Protein AF-A0A841EPD3-F1 (afdb_monomer)

Structure (mmCIF, N/CA/C/O backbone):
data_AF-A0A841EPD3-F1
#
_entry.id   AF-A0A841EPD3-F1
#
loop_
_atom_site.group_PDB
_atom_site.id
_atom_site.type_symbol
_atom_site.label_atom_id
_atom_site.label_alt_id
_atom_site.label_comp_id
_atom_site.label_asym_id
_atom_site.label_entity_id
_atom_site.label_seq_id
_atom_site.pdbx_PDB_ins_code
_atom_site.Cartn_x
_atom_site.Cartn_y
_atom_site.Cartn_z
_atom_site.occupancy
_atom_site.B_iso_or_equiv
_atom_site.auth_seq_id
_atom_site.auth_comp_id
_atom_site.auth_asym_id
_atom_site.auth_atom_id
_atom_site.pdbx_PDB_model_num
ATOM 1 N N . MET A 1 1 ? -20.535 48.834 -23.341 1.00 35.19 1 MET A N 1
ATOM 2 C CA . MET A 1 1 ? -20.808 48.218 -22.023 1.00 35.19 1 MET A CA 1
ATOM 3 C C . MET A 1 1 ? -22.035 47.313 -22.155 1.00 35.19 1 MET A C 1
ATOM 5 O O . MET A 1 1 ? -23.128 47.827 -22.332 1.00 35.19 1 MET A O 1
ATOM 9 N N . LYS A 1 2 ? -21.874 45.982 -22.177 1.00 27.55 2 LYS A N 1
ATOM 10 C CA . LYS A 1 2 ? -22.985 45.007 -22.136 1.00 27.55 2 LYS A CA 1
ATOM 11 C C . LYS A 1 2 ? -22.524 43.786 -21.336 1.00 27.55 2 LYS A C 1
ATOM 13 O O . LYS A 1 2 ? -21.442 43.261 -21.583 1.00 27.55 2 LYS A O 1
ATOM 18 N N . GLN A 1 3 ? -23.295 43.444 -20.307 1.00 26.00 3 GLN A N 1
ATOM 19 C CA . GLN A 1 3 ? -22.949 42.472 -19.273 1.00 26.00 3 GLN A CA 1
ATOM 20 C C . GLN A 1 3 ? -23.133 41.013 -19.721 1.00 26.00 3 GLN A C 1
ATOM 22 O O . GLN A 1 3 ? -23.896 40.697 -20.629 1.00 26.00 3 GLN A O 1
ATOM 27 N N . ARG A 1 4 ? -22.380 40.156 -19.024 1.00 27.53 4 ARG A N 1
ATOM 28 C CA . ARG A 1 4 ? -22.146 38.715 -19.181 1.00 27.53 4 ARG A CA 1
ATOM 29 C C . ARG A 1 4 ? -23.423 37.860 -19.199 1.00 27.53 4 ARG A C 1
ATOM 31 O O . ARG A 1 4 ? -24.206 37.901 -18.254 1.00 27.53 4 ARG A O 1
ATOM 38 N N . GLY A 1 5 ? -23.536 36.980 -20.196 1.00 27.44 5 GLY A N 1
ATOM 39 C CA . GLY A 1 5 ? -24.451 35.835 -20.185 1.00 27.44 5 GLY A CA 1
ATOM 40 C C . GLY A 1 5 ? -23.918 34.711 -19.290 1.00 27.44 5 GLY A C 1
ATOM 41 O O . GLY A 1 5 ? -22.802 34.225 -19.480 1.00 27.44 5 GLY A O 1
ATOM 42 N N . LYS A 1 6 ? -24.709 34.321 -18.287 1.00 32.22 6 LYS A N 1
ATOM 43 C CA . LYS A 1 6 ? -24.444 33.197 -17.384 1.00 32.22 6 LYS A CA 1
ATOM 44 C C . LYS A 1 6 ? -24.845 31.871 -18.044 1.00 32.22 6 LYS A C 1
ATOM 46 O O . LYS A 1 6 ? -26.006 31.662 -18.359 1.00 32.22 6 LYS A O 1
ATOM 51 N N . THR A 1 7 ? -23.840 31.009 -18.195 1.00 29.66 7 THR A N 1
ATOM 52 C CA . THR A 1 7 ? -23.829 29.552 -17.953 1.00 29.66 7 THR A CA 1
ATOM 53 C C . THR A 1 7 ? -25.040 28.724 -18.393 1.00 29.66 7 THR A C 1
ATOM 55 O O . THR A 1 7 ? -26.060 28.672 -17.708 1.00 29.66 7 THR A O 1
ATOM 58 N N . GLY A 1 8 ? -24.827 27.960 -19.467 1.00 28.16 8 GLY A N 1
ATOM 59 C CA . GLY A 1 8 ? -25.655 26.826 -19.856 1.00 28.16 8 GLY A CA 1
ATOM 60 C C . GLY A 1 8 ? -25.670 25.708 -18.809 1.00 28.16 8 GLY A C 1
ATOM 61 O O . GLY A 1 8 ? -24.674 25.383 -18.161 1.00 28.16 8 GLY A O 1
ATOM 62 N N . THR A 1 9 ? -26.855 25.138 -18.670 1.00 31.91 9 THR A N 1
ATOM 63 C CA . THR A 1 9 ? -27.274 24.023 -17.829 1.00 31.91 9 THR A CA 1
ATOM 64 C C . THR A 1 9 ? -26.569 22.715 -18.215 1.00 31.91 9 THR A C 1
ATOM 66 O O . THR A 1 9 ? -26.617 22.294 -19.369 1.00 31.91 9 THR A O 1
ATOM 69 N N . ARG A 1 10 ? -25.976 22.012 -17.236 1.00 31.06 10 ARG A N 1
ATOM 70 C CA . ARG A 1 10 ? -25.605 20.589 -17.353 1.00 31.06 10 ARG A CA 1
ATOM 71 C C . ARG A 1 10 ? -25.923 19.811 -16.067 1.00 31.06 10 ARG A C 1
ATOM 73 O O . ARG A 1 10 ? -25.325 20.059 -15.028 1.00 31.06 10 ARG A O 1
ATOM 80 N N . ILE A 1 11 ? -26.826 18.843 -16.250 1.00 38.50 11 ILE A N 1
ATOM 81 C CA . ILE A 1 11 ? -27.021 17.539 -15.584 1.00 38.50 11 ILE A CA 1
ATOM 82 C C . ILE A 1 11 ? -27.412 17.534 -14.079 1.00 38.50 11 ILE A C 1
ATOM 84 O O . ILE A 1 11 ? -26.676 18.054 -13.240 1.00 38.50 11 ILE A O 1
ATOM 88 N N . PRO A 1 12 ? -28.548 16.900 -13.702 1.00 30.70 12 PRO A N 1
ATOM 89 C CA . PRO A 1 12 ? -29.017 16.801 -12.316 1.00 30.70 12 PRO A CA 1
ATOM 90 C C . PRO A 1 12 ? -28.065 16.004 -11.410 1.00 30.70 12 PRO A C 1
ATOM 92 O O . PRO A 1 12 ? -27.617 14.913 -11.752 1.00 30.70 12 PRO A O 1
ATOM 95 N N . ARG A 1 13 ? -27.809 16.538 -10.209 1.00 36.06 13 ARG A N 1
ATOM 96 C CA . ARG A 1 13 ? -26.882 16.038 -9.171 1.00 36.06 13 ARG A CA 1
ATOM 97 C C . ARG A 1 13 ? -27.405 14.825 -8.384 1.00 36.06 13 ARG A C 1
ATOM 99 O O . ARG A 1 13 ? -27.217 14.744 -7.173 1.00 36.06 13 ARG A O 1
ATOM 106 N N . GLY A 1 14 ? -28.068 13.887 -9.042 1.00 35.66 14 GLY A N 1
ATOM 107 C CA . GLY A 1 14 ? -28.293 12.565 -8.468 1.00 35.66 14 GLY A CA 1
ATOM 108 C C . GLY A 1 14 ? -27.152 11.669 -8.923 1.00 35.66 14 GLY A C 1
ATOM 109 O O . GLY A 1 14 ? -27.114 11.375 -10.105 1.00 35.66 14 GLY A O 1
ATOM 110 N N . ILE A 1 15 ? -26.266 11.242 -8.006 1.00 33.78 15 ILE A N 1
ATOM 111 C CA . ILE A 1 15 ? -25.118 10.325 -8.210 1.00 33.78 15 ILE A CA 1
ATOM 112 C C . ILE A 1 15 ? -23.829 11.048 -8.699 1.00 33.78 15 ILE A C 1
ATOM 114 O O . ILE A 1 15 ? -23.524 11.035 -9.875 1.00 33.78 15 ILE A O 1
ATOM 118 N N . LEU A 1 16 ? -22.925 11.675 -7.936 1.00 32.97 16 LEU A N 1
ATOM 119 C CA . LEU A 1 16 ? -22.460 11.577 -6.543 1.00 32.97 16 LEU A CA 1
ATOM 120 C C . LEU A 1 16 ? -22.261 10.175 -5.959 1.00 32.97 16 LEU A C 1
ATOM 122 O O . LEU A 1 16 ? -21.492 10.051 -5.008 1.00 32.97 16 LEU A O 1
ATOM 126 N N . LYS A 1 17 ? -22.796 9.120 -6.592 1.00 33.78 17 LYS A N 1
ATOM 127 C CA . LYS A 1 17 ? -22.431 7.739 -6.287 1.00 33.78 17 LYS A CA 1
ATOM 128 C C . LYS A 1 17 ? -21.038 7.364 -6.803 1.00 33.78 17 LYS A C 1
ATOM 130 O O . LYS A 1 17 ? -20.688 6.214 -6.709 1.00 33.78 17 LYS A O 1
ATOM 135 N N . TYR A 1 18 ? -20.233 8.291 -7.338 1.00 26.31 18 TYR A N 1
ATOM 136 C CA . TYR A 1 18 ? -18.777 8.109 -7.553 1.00 26.31 18 TYR A CA 1
ATOM 137 C C . TYR A 1 18 ? -17.901 9.280 -7.094 1.00 26.31 18 TYR A C 1
ATOM 139 O O . TYR A 1 18 ? -16.727 9.363 -7.416 1.00 26.31 18 TYR A O 1
ATOM 147 N N . LEU A 1 19 ? -18.407 10.100 -6.174 1.00 33.19 19 LEU A N 1
ATOM 148 C CA . LEU A 1 19 ? -17.546 10.775 -5.203 1.00 33.19 19 LEU A CA 1
ATOM 149 C C . LEU A 1 19 ? -16.950 9.774 -4.160 1.00 33.19 19 LEU A C 1
ATOM 151 O O . LEU A 1 19 ? -16.566 10.247 -3.094 1.00 33.19 19 LEU A O 1
ATOM 155 N N . PHE A 1 20 ? -16.895 8.439 -4.435 1.00 33.47 20 PHE A N 1
ATOM 156 C CA . PHE A 1 20 ? -17.681 7.348 -3.764 1.00 33.47 20 PHE A CA 1
ATOM 157 C C . PHE A 1 20 ? -17.070 5.936 -3.625 1.00 33.47 20 PHE A C 1
ATOM 159 O O . PHE A 1 20 ? -17.807 4.968 -3.481 1.00 33.47 20 PHE A O 1
ATOM 166 N N . LEU A 1 21 ? -15.761 5.781 -3.495 1.00 37.25 21 LEU A N 1
ATOM 167 C CA . LEU A 1 21 ? -15.381 4.842 -2.438 1.00 37.25 21 LEU A CA 1
ATOM 168 C C . LEU A 1 21 ? -15.403 5.536 -1.100 1.00 37.25 21 LEU A C 1
ATOM 170 O O . LEU A 1 21 ? -14.958 4.885 -0.169 1.00 37.25 21 LEU A O 1
ATOM 174 N N . LEU A 1 22 ? -16.179 6.657 -0.961 1.00 37.50 22 LEU A N 1
ATOM 175 C CA . LEU A 1 22 ? -15.893 8.131 -1.035 1.00 37.50 22 LEU A CA 1
ATOM 176 C C . LEU A 1 22 ? -14.429 8.629 -0.778 1.00 37.50 22 LEU A C 1
ATOM 178 O O . LEU A 1 22 ? -13.454 7.988 -1.124 1.00 37.50 22 LEU A O 1
ATOM 182 N N . LYS A 1 23 ? -14.248 9.734 -0.062 1.00 40.59 23 LYS A N 1
ATOM 183 C CA . LYS A 1 23 ? -13.126 10.118 0.824 1.00 40.59 23 LYS A CA 1
ATOM 184 C C . LYS A 1 23 ? -12.648 9.007 1.838 1.00 40.59 23 LYS A C 1
ATOM 186 O O . LYS A 1 23 ? -12.396 9.326 2.993 1.00 40.59 23 LYS A O 1
ATOM 191 N N . TRP A 1 24 ? -12.658 7.706 1.503 1.00 41.00 24 TRP A N 1
ATOM 192 C CA . TRP A 1 24 ? -13.380 6.619 2.240 1.00 41.00 24 TRP A CA 1
ATOM 193 C C . TRP A 1 24 ? -12.743 5.290 1.758 1.00 41.00 24 TRP A C 1
ATOM 195 O O . TRP A 1 24 ? -12.403 5.132 0.598 1.00 41.00 24 TRP A O 1
ATOM 205 N N . ALA A 1 25 ? -12.244 4.413 2.611 1.00 41.72 25 ALA A N 1
ATOM 206 C CA . ALA A 1 25 ? -12.964 3.696 3.633 1.00 41.72 25 ALA A CA 1
ATOM 207 C C . ALA A 1 25 ? -12.302 3.842 5.014 1.00 41.72 25 ALA A C 1
ATOM 209 O O . ALA A 1 25 ? -11.311 3.173 5.294 1.00 41.72 25 ALA A O 1
ATOM 210 N N . PRO A 1 26 ? -12.851 4.640 5.948 1.00 41.53 26 PRO A N 1
ATOM 211 C CA . PRO A 1 26 ? -12.539 4.445 7.361 1.00 41.53 26 PRO A CA 1
ATOM 212 C C . PRO A 1 26 ? -13.314 3.254 7.964 1.00 41.53 26 PRO A C 1
ATOM 214 O O . PRO A 1 26 ? -13.066 2.893 9.114 1.00 41.53 26 PRO A O 1
ATOM 217 N N . SER A 1 27 ? -14.250 2.654 7.215 1.00 43.62 27 SER A N 1
ATOM 218 C CA . SER A 1 27 ? -15.008 1.465 7.612 1.00 43.62 27 SER A CA 1
ATOM 219 C C . SER A 1 27 ? -15.745 0.848 6.415 1.00 43.62 27 SER A C 1
ATOM 221 O O . SER A 1 27 ? -16.962 0.986 6.290 1.00 43.62 27 SER A O 1
ATOM 223 N N . VAL A 1 28 ? -15.049 0.171 5.504 1.00 43.31 28 VAL A N 1
ATOM 224 C CA . VAL A 1 28 ? -15.751 -0.864 4.727 1.00 43.31 28 VAL A CA 1
ATOM 225 C C . VAL A 1 28 ? -15.982 -1.994 5.709 1.00 43.31 28 VAL A C 1
ATOM 227 O O . VAL A 1 28 ? -15.056 -2.723 6.017 1.00 43.31 28 VAL A O 1
ATOM 230 N N . ASP A 1 29 ? -17.178 -1.960 6.295 1.00 45.88 29 ASP A N 1
ATOM 231 C CA . ASP A 1 29 ? -17.825 -2.959 7.138 1.00 45.88 29 ASP A CA 1
ATOM 232 C C . ASP A 1 29 ? -16.973 -3.588 8.269 1.00 45.88 29 ASP A C 1
ATOM 234 O O . ASP A 1 29 ? -15.815 -3.959 8.144 1.00 45.88 29 ASP A O 1
ATOM 238 N N . THR A 1 30 ? -17.562 -3.799 9.443 1.00 45.94 30 THR A N 1
ATOM 239 C CA . THR A 1 30 ? -16.930 -4.672 10.455 1.00 45.94 30 THR A CA 1
ATOM 240 C C . THR A 1 30 ? -16.799 -6.132 9.993 1.00 45.94 30 THR A C 1
ATOM 242 O O . THR A 1 30 ? -16.209 -6.953 10.703 1.00 45.94 30 THR A O 1
ATOM 245 N N . ARG A 1 31 ? -17.370 -6.465 8.831 1.00 46.44 31 ARG A N 1
ATOM 246 C CA . ARG A 1 31 ? -17.201 -7.722 8.108 1.00 46.44 31 ARG A CA 1
ATOM 247 C C . ARG A 1 31 ? -15.846 -7.743 7.386 1.00 46.44 31 ARG A C 1
ATOM 249 O O . ARG A 1 31 ? -15.461 -6.798 6.706 1.00 46.44 31 ARG A O 1
ATOM 256 N N . LEU A 1 32 ? -15.109 -8.832 7.585 1.00 48.88 32 LEU A N 1
ATOM 257 C CA . LEU A 1 32 ? -13.804 -9.082 6.968 1.00 48.88 32 LEU A CA 1
ATOM 258 C C . LEU A 1 32 ? -13.874 -8.979 5.433 1.00 48.88 32 LEU A C 1
ATOM 260 O O . LEU A 1 32 ? -14.760 -9.585 4.838 1.00 48.88 32 LEU A O 1
ATOM 264 N N . GLY A 1 33 ? -12.906 -8.301 4.807 1.00 54.62 33 GLY A N 1
ATOM 265 C CA . GLY A 1 33 ? -12.521 -8.578 3.418 1.00 54.62 33 GLY A CA 1
ATOM 266 C C . GLY A 1 33 ? -13.067 -7.619 2.366 1.00 54.62 33 GLY A C 1
ATOM 267 O O . GLY A 1 33 ? -13.825 -8.024 1.497 1.00 54.62 33 GLY A O 1
ATOM 268 N N . SER A 1 34 ? -12.696 -6.344 2.422 1.00 59.78 34 SER A N 1
ATOM 269 C CA . SER A 1 34 ? -12.712 -5.491 1.232 1.00 59.78 34 SER A CA 1
ATOM 270 C C . SER A 1 34 ? -11.303 -4.989 0.950 1.00 59.78 34 SER A C 1
ATOM 272 O O . SER A 1 34 ? -10.645 -4.443 1.842 1.00 59.78 34 SER A O 1
ATOM 274 N N . GLU A 1 35 ? -10.869 -5.188 -0.286 1.00 69.06 35 GLU A N 1
ATOM 275 C CA . GLU A 1 35 ? -9.541 -4.869 -0.786 1.00 69.06 35 GLU A CA 1
ATOM 276 C C . GLU A 1 35 ? -9.631 -3.799 -1.877 1.00 69.06 35 GLU A C 1
ATOM 278 O O . GLU A 1 35 ? -10.546 -3.799 -2.703 1.00 69.06 35 GLU A O 1
ATOM 283 N N . LEU A 1 36 ? -8.662 -2.886 -1.885 1.00 71.69 36 LEU A N 1
ATOM 284 C CA . LEU A 1 36 ? -8.428 -1.968 -2.991 1.00 71.69 36 LEU A CA 1
ATOM 285 C C . LEU A 1 36 ? -6.962 -2.036 -3.410 1.00 71.69 36 LEU A C 1
ATOM 287 O O . LEU A 1 36 ? -6.075 -1.718 -2.620 1.00 71.69 36 LEU A O 1
ATOM 291 N N . SER A 1 37 ? -6.733 -2.341 -4.680 1.00 72.75 37 SER A N 1
ATOM 292 C CA . SER A 1 37 ? -5.413 -2.380 -5.300 1.00 72.75 37 SER A CA 1
ATOM 293 C C . SER A 1 37 ? -5.322 -1.325 -6.398 1.00 72.75 37 SER A C 1
ATOM 295 O O . SER A 1 37 ? -6.207 -1.214 -7.245 1.00 72.75 37 SER A O 1
ATOM 297 N N . ILE A 1 38 ? -4.268 -0.508 -6.368 1.00 77.31 38 ILE A N 1
ATOM 298 C CA . ILE A 1 38 ? -4.027 0.589 -7.314 1.00 77.31 38 ILE A CA 1
ATOM 299 C C . ILE A 1 38 ? -2.626 0.432 -7.902 1.00 77.31 38 ILE A C 1
ATOM 301 O O . ILE A 1 38 ? -1.634 0.643 -7.205 1.00 77.31 38 ILE A O 1
ATOM 305 N N . GLY A 1 39 ? -2.561 0.097 -9.189 1.00 78.12 39 GLY A N 1
ATOM 306 C CA . GLY A 1 39 ? -1.329 -0.102 -9.950 1.00 78.12 39 GLY A CA 1
ATOM 307 C C . GLY A 1 39 ? -0.718 1.177 -10.553 1.00 78.12 39 GLY A C 1
ATOM 308 O O . GLY A 1 39 ? -1.205 2.289 -10.313 1.00 78.12 39 GLY A O 1
ATOM 309 N N . PRO A 1 40 ? 0.354 1.041 -11.358 1.00 76.88 40 PRO A N 1
ATOM 310 C CA . PRO A 1 40 ? 1.087 2.162 -11.944 1.00 76.88 40 PRO A CA 1
ATOM 311 C C . PRO A 1 40 ? 0.245 2.995 -12.917 1.00 76.88 40 PRO A C 1
ATOM 313 O O . PRO A 1 40 ? -0.720 2.528 -13.519 1.00 76.88 40 PRO A O 1
ATOM 316 N N . LYS A 1 41 ? 0.664 4.248 -13.150 1.00 70.81 41 LYS A N 1
ATOM 317 C CA . LYS A 1 41 ? -0.023 5.158 -14.087 1.00 70.81 41 LYS A CA 1
ATOM 318 C C . LYS A 1 41 ? -0.104 4.598 -15.513 1.00 70.81 41 LYS A C 1
ATOM 320 O O . LYS A 1 41 ? -1.070 4.866 -16.223 1.00 70.81 41 LYS A O 1
ATOM 325 N N . LYS A 1 42 ? 0.936 3.891 -15.958 1.00 67.25 42 LYS A N 1
ATOM 326 C CA . LYS A 1 42 ? 0.982 3.245 -17.273 1.00 67.25 42 LYS A CA 1
ATOM 327 C C . LYS A 1 42 ? 0.686 1.762 -17.089 1.00 67.25 42 LYS A C 1
ATOM 329 O O . LYS A 1 42 ? 1.387 1.116 -16.325 1.00 67.25 42 LYS A O 1
ATOM 334 N N . ARG A 1 43 ? -0.324 1.245 -17.798 1.00 64.31 43 ARG A N 1
ATOM 335 C CA . ARG A 1 43 ? -0.714 -0.183 -17.820 1.00 64.31 43 ARG A CA 1
ATOM 336 C C . ARG A 1 43 ? -1.135 -0.786 -16.464 1.00 64.31 43 ARG A C 1
ATOM 338 O O . ARG A 1 43 ? -1.371 -1.986 -16.405 1.00 64.31 43 ARG A O 1
ATOM 345 N N . GLY A 1 44 ? -1.247 0.014 -15.401 1.00 60.12 44 GLY A N 1
ATOM 346 C CA . GLY A 1 44 ? -1.745 -0.437 -14.105 1.00 60.12 44 GLY A CA 1
ATOM 347 C C . GLY A 1 44 ? -3.267 -0.455 -14.027 1.00 60.12 44 GLY A C 1
ATOM 348 O O . GLY A 1 44 ? -3.952 0.267 -14.751 1.00 60.12 44 GLY A O 1
ATOM 349 N N . ASN A 1 45 ? -3.779 -1.265 -13.104 1.00 68.75 45 ASN A N 1
ATOM 350 C CA . ASN A 1 45 ? -5.209 -1.458 -12.884 1.00 68.75 45 ASN A CA 1
ATOM 351 C C . ASN A 1 45 ? -5.647 -0.872 -11.538 1.00 68.75 45 ASN A C 1
ATOM 353 O O . ASN A 1 45 ? -4.845 -0.743 -10.613 1.00 68.75 45 ASN A O 1
ATOM 357 N N . VAL A 1 46 ? -6.934 -0.545 -11.425 1.00 67.12 46 VAL A N 1
ATOM 358 C CA . VAL A 1 46 ? -7.597 -0.325 -10.136 1.00 67.12 46 VAL A CA 1
ATOM 359 C C . VAL A 1 46 ? -8.551 -1.488 -9.924 1.00 67.12 46 VAL A C 1
ATOM 361 O O . VAL A 1 46 ? -9.468 -1.677 -10.721 1.00 67.12 46 VAL A O 1
ATOM 36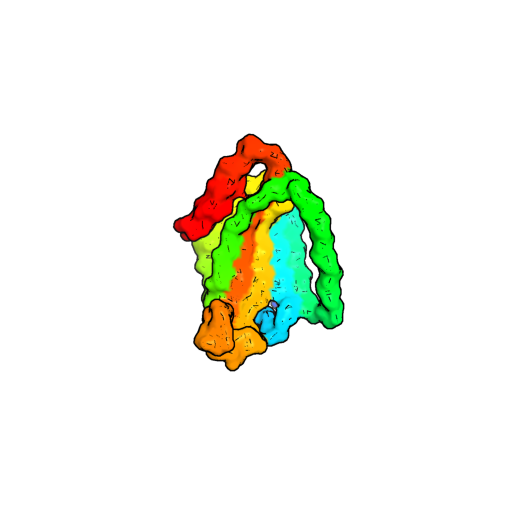4 N N . ILE A 1 47 ? -8.321 -2.265 -8.874 1.00 66.94 47 ILE A N 1
ATOM 365 C CA . ILE A 1 47 ? -9.117 -3.442 -8.527 1.00 66.94 47 ILE A CA 1
ATOM 366 C C . ILE A 1 47 ? -9.767 -3.166 -7.177 1.00 66.94 47 ILE A C 1
ATOM 368 O O . ILE A 1 47 ? -9.084 -2.755 -6.242 1.00 66.94 47 ILE A O 1
ATOM 372 N N . MET A 1 48 ? -11.082 -3.360 -7.083 1.00 61.50 48 MET A N 1
ATOM 373 C CA . MET A 1 48 ? -11.798 -3.337 -5.812 1.00 61.50 48 MET A CA 1
ATOM 374 C C . MET A 1 48 ? -12.517 -4.662 -5.634 1.00 61.50 48 MET A C 1
ATOM 376 O O . MET A 1 48 ? -13.361 -5.023 -6.453 1.00 61.50 48 MET A O 1
ATOM 380 N N . GLU A 1 49 ? -12.193 -5.349 -4.549 1.00 59.09 49 GLU A N 1
ATOM 381 C CA . GLU A 1 49 ? -12.867 -6.574 -4.153 1.00 59.09 49 GLU A CA 1
ATOM 382 C C . GLU A 1 49 ? -13.689 -6.297 -2.898 1.00 59.09 49 GLU A C 1
ATOM 384 O O . GLU A 1 49 ? -13.190 -5.774 -1.902 1.00 59.09 49 GLU A O 1
ATOM 389 N N . GLY A 1 50 ? -14.982 -6.603 -2.960 1.00 51.78 50 GLY A N 1
ATOM 390 C CA . GLY A 1 50 ? -15.874 -6.594 -1.807 1.00 51.78 50 GLY A CA 1
ATOM 391 C C . GLY A 1 50 ? -16.108 -8.019 -1.321 1.00 51.78 50 GLY A C 1
ATOM 392 O O . GLY A 1 50 ? -16.094 -8.946 -2.127 1.00 51.78 50 GLY A O 1
ATOM 393 N N . CYS A 1 51 ? -16.362 -8.180 -0.020 1.00 44.66 51 CYS A N 1
ATOM 394 C CA . CYS A 1 51 ? -16.594 -9.469 0.630 1.00 44.66 51 CYS A CA 1
ATOM 395 C C . CYS A 1 51 ? -17.705 -10.257 -0.088 1.00 44.66 51 CYS A C 1
ATOM 397 O O . CYS A 1 51 ? -18.897 -10.072 0.168 1.00 44.66 51 CYS A O 1
ATOM 399 N N . CYS A 1 52 ? -17.306 -11.141 -0.996 1.00 35.12 52 CYS A N 1
ATOM 400 C CA . CYS A 1 52 ? -18.134 -12.214 -1.508 1.00 35.12 52 CYS A CA 1
ATOM 401 C C . CYS A 1 52 ? -17.802 -13.453 -0.676 1.00 35.12 52 CYS A C 1
ATOM 403 O O . CYS A 1 52 ? -16.651 -13.671 -0.315 1.00 35.12 52 CYS A O 1
ATOM 405 N N . LYS A 1 53 ? -18.800 -14.291 -0.378 1.00 39.34 53 LYS A N 1
ATOM 406 C CA . LYS A 1 53 ? -18.658 -15.589 0.325 1.00 39.34 53 LYS A CA 1
ATOM 407 C C . LYS A 1 53 ? -17.748 -16.608 -0.391 1.00 39.34 53 LYS A C 1
ATOM 409 O O . LYS A 1 53 ? -17.762 -17.788 -0.058 1.00 39.34 53 LYS A O 1
ATOM 414 N N . VAL A 1 54 ? -17.009 -16.176 -1.399 1.00 39.19 54 VAL A N 1
ATOM 415 C CA . VAL A 1 54 ? -16.120 -16.997 -2.194 1.00 39.19 54 VAL A CA 1
ATOM 416 C C . VAL A 1 54 ? -14.756 -16.866 -1.536 1.00 39.19 54 VAL A C 1
ATOM 418 O O . VAL A 1 54 ? -14.211 -15.768 -1.457 1.00 39.19 54 VAL A O 1
ATOM 421 N N . LEU A 1 55 ? -14.253 -17.977 -0.992 1.00 38.88 55 LEU A N 1
ATOM 422 C CA . LEU A 1 55 ? -12.832 -18.131 -0.693 1.00 38.88 55 LEU A CA 1
ATOM 423 C C . LEU A 1 55 ? -12.069 -17.567 -1.890 1.00 38.88 55 LEU A C 1
ATOM 425 O O . LEU A 1 55 ? -12.310 -18.027 -3.008 1.00 38.88 55 LEU A O 1
ATOM 429 N N . LEU A 1 56 ? -11.234 -16.548 -1.659 1.00 44.69 56 LEU A N 1
ATOM 430 C CA . LEU A 1 56 ? -10.337 -16.030 -2.687 1.00 44.69 56 LEU A CA 1
ATOM 431 C C . LEU A 1 56 ? -9.704 -17.238 -3.377 1.00 44.69 56 LEU A C 1
ATOM 433 O O . LEU A 1 56 ? -9.292 -18.188 -2.698 1.00 44.69 56 LEU A O 1
ATOM 437 N N . LEU A 1 57 ? -9.719 -17.246 -4.714 1.00 42.69 57 LEU A N 1
ATOM 438 C CA . LEU A 1 57 ? -8.963 -18.249 -5.454 1.00 42.69 57 LEU A CA 1
ATOM 439 C C . LEU A 1 57 ? -7.549 -18.256 -4.863 1.00 42.69 57 LEU A C 1
ATOM 441 O O . LEU A 1 57 ? -7.050 -17.172 -4.556 1.00 42.69 57 LEU A O 1
ATOM 445 N N . PRO A 1 58 ? -6.942 -19.435 -4.627 1.00 48.25 58 PRO A N 1
ATOM 446 C CA . PRO A 1 58 ? -5.596 -19.487 -4.083 1.00 48.25 58 PRO A CA 1
ATOM 447 C C . PRO A 1 58 ? -4.730 -18.555 -4.916 1.00 48.25 58 PRO A C 1
ATOM 449 O O . PRO A 1 58 ? -4.745 -18.676 -6.147 1.00 48.25 58 PRO A O 1
ATOM 452 N N . ASP A 1 59 ? -4.065 -17.609 -4.243 1.00 48.47 59 ASP A N 1
ATOM 453 C CA . ASP A 1 59 ? -3.186 -16.657 -4.908 1.00 48.47 59 ASP A CA 1
ATOM 454 C C . ASP A 1 59 ? -2.323 -17.466 -5.877 1.00 48.47 59 ASP A C 1
ATOM 456 O O . ASP A 1 59 ? -1.726 -18.469 -5.451 1.00 48.47 59 ASP A O 1
ATOM 460 N N . PRO A 1 60 ? -2.323 -17.136 -7.182 1.00 47.75 60 PRO A N 1
ATOM 461 C CA . PRO A 1 60 ? -1.485 -17.855 -8.118 1.00 47.75 60 PRO A CA 1
ATOM 462 C C . PRO A 1 60 ? -0.082 -17.853 -7.526 1.00 47.75 60 PRO A C 1
ATOM 464 O O . PRO A 1 60 ? 0.397 -16.812 -7.072 1.00 47.75 60 PRO A O 1
ATOM 467 N N . ILE A 1 61 ? 0.546 -19.030 -7.465 1.00 48.00 61 ILE A N 1
ATOM 468 C CA . ILE A 1 61 ? 1.939 -19.124 -7.046 1.00 48.00 61 ILE A CA 1
ATOM 469 C C . ILE A 1 61 ? 2.704 -18.285 -8.064 1.00 48.00 61 ILE A C 1
ATOM 471 O O . ILE A 1 61 ? 2.956 -18.735 -9.182 1.00 48.00 61 ILE A O 1
ATOM 475 N N . GLU A 1 62 ? 3.004 -17.043 -7.691 1.00 50.41 62 GLU A N 1
ATOM 476 C CA . GLU A 1 62 ? 3.895 -16.150 -8.408 1.00 50.41 62 GLU A CA 1
ATOM 477 C C . GLU A 1 62 ? 5.230 -16.887 -8.424 1.00 50.41 62 GLU A C 1
ATOM 479 O O . GLU A 1 62 ? 6.019 -16.829 -7.478 1.00 50.41 62 GLU A O 1
ATOM 484 N N . THR A 1 63 ? 5.462 -17.677 -9.478 1.00 49.97 63 THR A N 1
ATOM 485 C CA . THR A 1 63 ? 6.794 -18.174 -9.812 1.00 49.97 63 THR A CA 1
ATOM 486 C C . THR A 1 63 ? 7.699 -16.964 -9.665 1.00 49.97 63 THR A C 1
ATOM 488 O O . THR A 1 63 ? 7.352 -15.947 -10.260 1.00 49.97 63 THR A O 1
ATOM 491 N N . GLN A 1 64 ? 8.743 -17.039 -8.829 1.00 57.56 64 GLN A N 1
ATOM 492 C CA . GLN A 1 64 ? 9.603 -15.943 -8.333 1.00 57.56 64 GLN A CA 1
ATOM 493 C C . GLN A 1 64 ? 10.343 -15.166 -9.444 1.00 57.56 64 GLN A C 1
ATOM 495 O O . GLN A 1 64 ? 11.553 -14.963 -9.415 1.00 57.56 64 GLN A O 1
ATOM 500 N N . ARG A 1 65 ? 9.622 -14.755 -10.478 1.00 69.94 65 ARG A N 1
ATOM 501 C CA . ARG A 1 65 ? 10.106 -14.116 -11.683 1.00 69.94 65 ARG A CA 1
ATOM 502 C C . ARG A 1 65 ? 10.492 -12.686 -11.352 1.00 69.94 65 ARG A C 1
ATOM 504 O O . ARG A 1 65 ? 11.494 -12.192 -11.855 1.00 69.94 65 ARG A O 1
ATOM 511 N N . PHE A 1 66 ? 9.715 -12.053 -10.477 1.00 72.44 66 PHE A N 1
ATOM 512 C CA . PHE A 1 66 ? 9.914 -10.685 -10.046 1.00 72.44 66 PHE A CA 1
ATOM 513 C C . PHE A 1 66 ? 10.617 -10.632 -8.692 1.00 72.44 66 PHE A C 1
ATOM 515 O O . PHE A 1 66 ? 10.181 -11.229 -7.710 1.00 72.44 66 PHE A O 1
ATOM 522 N N . SER A 1 67 ? 11.687 -9.846 -8.625 1.00 86.00 67 SER A N 1
ATOM 523 C CA . SER A 1 67 ? 12.170 -9.321 -7.353 1.00 86.00 67 SER A CA 1
ATOM 524 C C . SER A 1 67 ? 11.198 -8.255 -6.848 1.00 86.00 67 SER A C 1
ATOM 526 O O . SER A 1 67 ? 10.627 -7.512 -7.644 1.00 86.00 67 SER A O 1
ATOM 52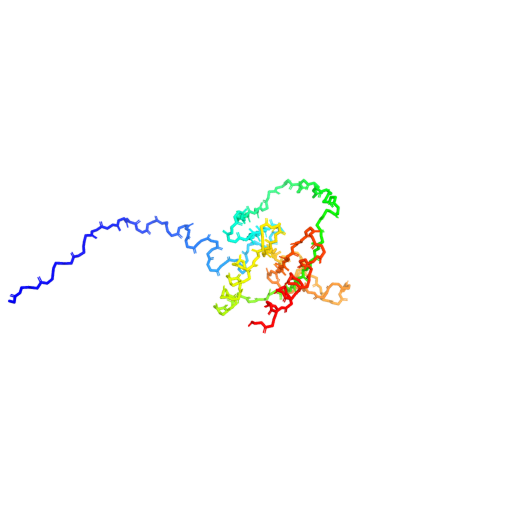8 N N . ASN A 1 68 ? 11.021 -8.161 -5.531 1.00 87.94 68 ASN A N 1
ATOM 529 C CA . ASN A 1 68 ? 10.045 -7.270 -4.908 1.00 87.94 68 ASN A CA 1
ATOM 530 C C . ASN A 1 68 ? 10.660 -6.525 -3.718 1.00 87.94 68 ASN A C 1
ATOM 532 O O . 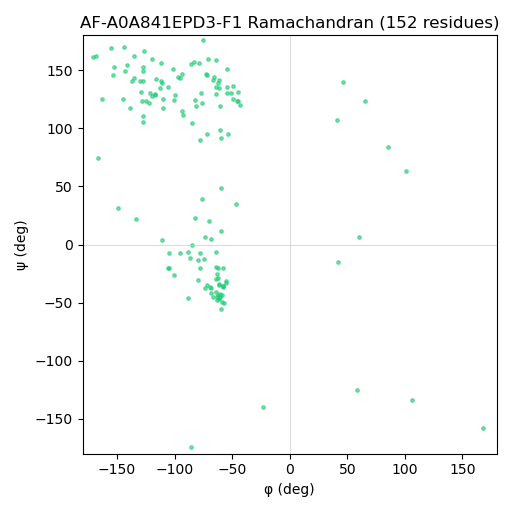ASN A 1 68 ? 11.420 -7.091 -2.933 1.00 87.94 68 ASN A O 1
ATOM 536 N N . GLN A 1 69 ? 10.271 -5.266 -3.540 1.00 91.75 69 GLN A N 1
ATOM 537 C CA . GLN A 1 69 ? 10.411 -4.545 -2.281 1.00 91.75 69 GLN A CA 1
ATOM 538 C C . GLN A 1 69 ? 9.062 -3.934 -1.942 1.00 91.75 69 GLN A C 1
ATOM 540 O O . GLN A 1 69 ? 8.488 -3.205 -2.747 1.00 91.75 69 GLN A O 1
ATOM 545 N N . PHE A 1 70 ? 8.618 -4.137 -0.707 1.00 92.50 70 PHE A N 1
ATOM 546 C CA . PHE A 1 70 ? 7.416 -3.498 -0.195 1.00 92.50 70 PHE A CA 1
ATOM 547 C C . PHE A 1 70 ? 7.680 -2.752 1.112 1.00 92.50 70 PHE A C 1
ATOM 549 O O . PHE A 1 70 ? 8.746 -2.840 1.736 1.00 92.50 70 PHE A O 1
ATOM 556 N N . SER A 1 71 ? 6.725 -1.926 1.496 1.00 94.50 71 SER A N 1
ATOM 557 C CA . SER A 1 71 ? 6.607 -1.336 2.819 1.00 94.50 71 SER A CA 1
ATOM 558 C C . SER A 1 71 ? 5.136 -1.260 3.167 1.00 94.50 71 SER A C 1
ATOM 560 O O . SER A 1 71 ? 4.292 -1.117 2.289 1.00 94.50 71 SER A O 1
ATOM 562 N N . SER A 1 72 ? 4.835 -1.356 4.452 1.00 93.75 72 SER A N 1
ATOM 563 C CA . SER A 1 72 ? 3.457 -1.393 4.906 1.00 93.75 72 SER A CA 1
ATOM 564 C C . SER A 1 72 ? 3.259 -0.662 6.220 1.00 93.75 72 SER A C 1
ATOM 566 O O . SER A 1 72 ? 4.207 -0.229 6.888 1.00 93.75 72 SER A O 1
ATOM 568 N N . GLY A 1 73 ? 1.996 -0.475 6.577 1.00 91.75 73 GLY A N 1
ATOM 569 C CA . GLY A 1 73 ? 1.611 0.136 7.831 1.00 91.75 73 GLY A CA 1
ATOM 570 C C . GLY A 1 73 ? 0.130 -0.018 8.114 1.00 91.75 73 GLY A C 1
ATOM 571 O O . GLY A 1 73 ? -0.681 -0.259 7.224 1.00 91.75 73 GLY A O 1
ATOM 572 N N . PHE A 1 74 ? -0.223 0.175 9.380 1.00 90.94 74 PHE A N 1
ATOM 573 C CA . PHE A 1 74 ? -1.613 0.216 9.796 1.00 90.94 74 PHE A CA 1
ATOM 574 C C . PHE A 1 74 ? -2.051 1.645 10.111 1.00 90.94 74 PHE A C 1
ATOM 576 O O . PHE A 1 74 ? -1.351 2.397 10.792 1.00 90.94 74 PHE A O 1
ATOM 583 N N . GLY A 1 75 ? -3.237 2.014 9.634 1.00 88.50 75 GLY A N 1
ATOM 584 C CA . GLY A 1 75 ? -3.812 3.339 9.810 1.00 88.50 75 GLY A CA 1
ATOM 585 C C . GLY A 1 75 ? -5.041 3.335 10.711 1.00 88.50 75 GLY A C 1
ATOM 586 O O . GLY A 1 75 ? -5.895 2.453 10.641 1.00 88.50 75 GLY A O 1
ATOM 587 N N . ARG A 1 76 ? -5.158 4.360 11.562 1.00 87.88 76 ARG A N 1
ATOM 588 C CA . ARG A 1 76 ? -6.366 4.632 12.373 1.00 87.88 76 ARG A CA 1
ATOM 589 C C . ARG A 1 76 ? -7.200 5.800 11.854 1.00 87.88 76 ARG A C 1
ATOM 591 O O . ARG A 1 76 ? -8.362 5.929 12.223 1.00 87.88 76 ARG A O 1
ATOM 598 N N . LYS A 1 77 ? -6.593 6.672 11.051 1.00 86.81 77 LYS A N 1
ATOM 599 C CA . LYS A 1 77 ? -7.201 7.884 10.493 1.00 86.81 77 LYS A CA 1
ATOM 600 C C . LYS A 1 77 ? -7.005 7.885 8.976 1.00 86.81 77 LYS A C 1
ATOM 602 O O . LYS A 1 77 ? -6.017 7.308 8.522 1.00 86.81 77 LYS A O 1
ATOM 607 N N . PRO A 1 78 ? -7.895 8.537 8.209 1.00 84.12 78 PRO A N 1
ATOM 608 C CA . PRO A 1 78 ? -7.678 8.751 6.783 1.00 84.12 78 PRO A CA 1
ATOM 609 C C . PRO A 1 78 ? -6.336 9.435 6.506 1.00 84.12 78 PRO A C 1
ATOM 611 O O . PRO A 1 78 ? -5.841 10.214 7.326 1.00 84.12 78 PRO A O 1
ATOM 614 N N . PHE A 1 79 ? -5.767 9.159 5.334 1.00 84.50 79 PHE A N 1
ATOM 615 C CA . PHE A 1 79 ? -4.544 9.813 4.885 1.00 84.50 79 PHE A CA 1
ATOM 616 C C . PHE A 1 79 ? -4.739 11.330 4.732 1.00 84.50 79 PHE A C 1
ATOM 618 O O . PHE A 1 79 ? -5.774 11.762 4.221 1.00 84.50 79 PHE A O 1
ATOM 625 N N . PRO A 1 80 ? -3.759 12.155 5.147 1.00 87.12 80 PRO A N 1
ATOM 626 C CA . PRO A 1 80 ? -3.791 13.589 4.880 1.00 87.12 80 PRO A CA 1
ATOM 627 C C . PRO A 1 80 ? -3.542 13.870 3.391 1.00 87.12 80 PRO A C 1
ATOM 629 O O . PRO A 1 80 ? -2.889 13.083 2.707 1.00 87.12 80 PRO A O 1
ATOM 632 N N . ASP A 1 81 ? -3.940 15.047 2.901 1.00 85.31 81 ASP A N 1
ATOM 633 C CA . ASP A 1 81 ? -3.814 15.407 1.477 1.00 85.31 81 ASP A CA 1
ATOM 634 C C . ASP A 1 81 ? -2.390 15.285 0.915 1.00 85.31 81 ASP A C 1
ATOM 636 O O . ASP A 1 81 ? -2.186 14.922 -0.250 1.00 85.31 81 ASP A O 1
ATOM 640 N N . LYS A 1 82 ? -1.382 15.548 1.757 1.00 88.25 82 LYS A N 1
ATOM 641 C CA . LYS A 1 82 ? 0.032 15.383 1.399 1.00 88.25 82 LYS A CA 1
ATOM 642 C C . LYS A 1 82 ? 0.394 13.936 1.049 1.00 88.25 82 LYS A C 1
ATOM 644 O O . LYS A 1 82 ? 1.182 13.725 0.134 1.00 88.25 82 LYS A O 1
ATOM 649 N N . ALA A 1 83 ? -0.229 12.953 1.696 1.00 87.62 83 ALA A N 1
ATOM 650 C CA . ALA A 1 83 ? 0.033 11.546 1.422 1.00 87.62 83 ALA A CA 1
ATOM 651 C C . ALA A 1 83 ? -0.480 11.154 0.032 1.00 87.62 83 ALA A C 1
ATOM 653 O O . ALA A 1 83 ? 0.223 10.464 -0.696 1.00 87.62 83 ALA A O 1
ATOM 654 N N . PHE A 1 84 ? -1.624 11.689 -0.414 1.00 87.44 84 PHE A N 1
ATOM 655 C CA . PHE A 1 84 ? -2.091 11.457 -1.786 1.00 87.44 84 PHE A CA 1
ATOM 656 C C . PHE A 1 84 ? -1.142 12.047 -2.838 1.00 87.44 84 PHE A C 1
ATOM 658 O O . PHE A 1 84 ? -1.035 11.505 -3.938 1.00 87.44 84 PHE A O 1
ATOM 665 N N . LYS A 1 85 ? -0.423 13.139 -2.529 1.00 89.19 85 LYS A N 1
ATOM 666 C CA . LYS A 1 85 ? 0.641 13.651 -3.411 1.00 89.19 85 LYS A CA 1
ATOM 667 C C . LYS A 1 85 ? 1.809 12.664 -3.486 1.00 89.19 85 LYS A C 1
ATOM 669 O O . LYS A 1 85 ? 2.251 12.365 -4.593 1.00 89.19 85 LYS A O 1
ATOM 674 N N . SER A 1 86 ? 2.248 12.117 -2.351 1.00 91.25 86 SER A N 1
ATOM 675 C CA . SER A 1 86 ? 3.284 11.074 -2.300 1.00 91.25 86 SER A CA 1
ATOM 676 C C . SER A 1 86 ? 2.867 9.810 -3.058 1.00 91.25 86 SER A C 1
ATOM 678 O O . SER A 1 86 ? 3.641 9.312 -3.869 1.00 91.25 86 SER A O 1
ATOM 680 N N . MET A 1 87 ? 1.628 9.341 -2.876 1.00 91.00 87 MET A N 1
ATOM 681 C CA . MET A 1 87 ? 1.074 8.175 -3.579 1.00 91.00 87 MET A CA 1
ATOM 682 C C . MET A 1 87 ? 1.035 8.392 -5.094 1.00 91.00 87 MET A C 1
ATOM 684 O O . MET A 1 87 ? 1.508 7.551 -5.851 1.00 91.00 87 MET A O 1
ATOM 688 N N . ARG A 1 88 ? 0.544 9.552 -5.555 1.00 89.94 88 ARG A N 1
ATOM 689 C CA . ARG A 1 88 ? 0.551 9.898 -6.987 1.00 89.94 88 ARG A CA 1
ATOM 690 C C . ARG A 1 88 ? 1.963 9.941 -7.562 1.00 89.94 88 ARG A C 1
ATOM 692 O O . ARG A 1 88 ? 2.181 9.451 -8.665 1.00 89.94 88 ARG A O 1
ATOM 699 N N . ALA A 1 89 ? 2.911 10.523 -6.827 1.00 91.31 89 ALA A N 1
ATOM 700 C CA . ALA A 1 89 ? 4.305 10.567 -7.249 1.00 91.31 89 ALA A CA 1
ATOM 701 C C . ALA A 1 89 ? 4.911 9.159 -7.331 1.00 91.31 89 ALA A C 1
ATOM 703 O O . ALA A 1 89 ? 5.615 8.866 -8.289 1.00 91.31 89 ALA A O 1
ATOM 704 N N . PHE A 1 90 ? 4.611 8.281 -6.373 1.00 92.44 90 PHE A N 1
ATOM 705 C CA . PHE A 1 90 ? 5.035 6.883 -6.408 1.00 92.44 90 PHE A CA 1
ATOM 706 C C . PHE A 1 90 ? 4.486 6.162 -7.644 1.00 92.44 90 PHE A C 1
ATOM 708 O O . PHE A 1 90 ? 5.267 5.690 -8.463 1.00 92.44 90 PHE A O 1
ATOM 715 N N . LEU A 1 91 ? 3.164 6.184 -7.844 1.00 90.38 91 LEU A N 1
ATOM 716 C CA . LEU A 1 91 ? 2.496 5.509 -8.965 1.00 90.38 91 LEU A CA 1
ATOM 717 C C . LEU A 1 91 ? 2.911 6.058 -10.338 1.00 90.38 91 LEU A C 1
ATOM 719 O O . LEU A 1 91 ? 2.828 5.353 -11.342 1.00 90.38 91 LEU A O 1
ATOM 723 N N . GLY A 1 92 ? 3.350 7.318 -10.396 1.00 89.00 92 GLY A N 1
ATOM 724 C CA . GLY A 1 92 ? 3.905 7.928 -11.603 1.00 89.00 92 GLY A CA 1
ATOM 725 C C . GLY A 1 92 ? 5.352 7.528 -11.912 1.00 89.00 92 GLY A C 1
ATOM 726 O O . GLY A 1 92 ? 5.767 7.681 -13.057 1.00 89.00 92 GLY A O 1
ATOM 727 N N . ASN A 1 93 ? 6.105 7.042 -10.920 1.00 89.44 93 ASN A N 1
ATOM 728 C CA . ASN A 1 93 ? 7.512 6.640 -11.051 1.00 89.44 93 ASN A CA 1
ATOM 729 C C . ASN A 1 93 ? 7.720 5.120 -11.085 1.00 89.44 93 ASN A C 1
ATOM 731 O O . ASN A 1 93 ? 8.848 4.680 -11.310 1.00 89.44 93 ASN A O 1
ATOM 735 N N . LEU A 1 94 ? 6.665 4.336 -10.852 1.00 85.38 94 LEU A N 1
ATOM 736 C CA . LEU A 1 94 ? 6.688 2.896 -11.078 1.00 85.38 94 LEU A CA 1
ATOM 737 C C . LEU A 1 94 ? 6.945 2.607 -12.562 1.00 85.38 94 LEU A C 1
ATOM 739 O O . LEU A 1 94 ? 6.365 3.242 -13.448 1.00 85.38 94 LEU A O 1
ATOM 743 N N . GLU A 1 95 ? 7.842 1.660 -12.815 1.00 73.88 95 GLU A N 1
ATOM 744 C CA . GLU A 1 95 ? 8.060 1.106 -14.151 1.00 73.88 95 GLU A CA 1
ATOM 745 C C . GLU A 1 95 ? 6.915 0.142 -14.516 1.00 73.88 95 GLU A C 1
ATOM 747 O O . GLU A 1 95 ? 6.009 -0.073 -13.718 1.00 73.88 95 GLU A O 1
ATOM 752 N N . GLU A 1 96 ? 6.908 -0.404 -15.736 1.00 63.59 96 GLU A N 1
ATOM 753 C CA . GLU A 1 96 ? 5.778 -1.189 -16.279 1.00 63.59 96 GLU A CA 1
ATOM 754 C C . GLU A 1 96 ? 5.530 -2.553 -15.601 1.00 63.59 96 GLU A C 1
ATOM 756 O O . GLU A 1 96 ? 4.674 -3.313 -16.049 1.00 63.59 96 GLU A O 1
ATOM 761 N N . GLU A 1 97 ? 6.267 -2.864 -14.538 1.00 68.12 97 GLU A N 1
ATOM 762 C CA . GLU A 1 97 ? 6.160 -4.110 -13.781 1.00 68.12 97 GLU A CA 1
ATOM 763 C C . GLU A 1 97 ? 5.059 -4.018 -12.704 1.00 68.12 97 GLU A C 1
ATOM 765 O O . GLU A 1 97 ? 4.714 -2.915 -12.260 1.00 68.12 97 GLU A O 1
ATOM 770 N N . PRO A 1 98 ? 4.473 -5.150 -12.264 1.00 70.75 98 PRO A N 1
ATOM 771 C CA . PRO A 1 98 ? 3.399 -5.140 -11.274 1.00 70.75 98 PRO A CA 1
ATOM 772 C C . PRO A 1 98 ? 3.857 -4.509 -9.950 1.00 70.75 98 PRO A C 1
ATOM 774 O O . PRO A 1 98 ? 4.766 -4.986 -9.285 1.00 70.75 98 PRO A O 1
ATOM 777 N N . GLY A 1 99 ? 3.224 -3.422 -9.529 1.00 80.94 99 GLY A N 1
ATOM 778 C CA . GLY A 1 99 ? 3.531 -2.730 -8.278 1.00 80.94 99 GLY A CA 1
ATOM 779 C C . GLY A 1 99 ? 2.473 -1.677 -8.005 1.00 80.94 99 GLY A C 1
ATOM 780 O O . GLY A 1 99 ? 1.733 -1.291 -8.908 1.00 80.94 99 GLY A O 1
ATOM 781 N N . GLY A 1 100 ? 2.345 -1.207 -6.774 1.00 89.12 100 G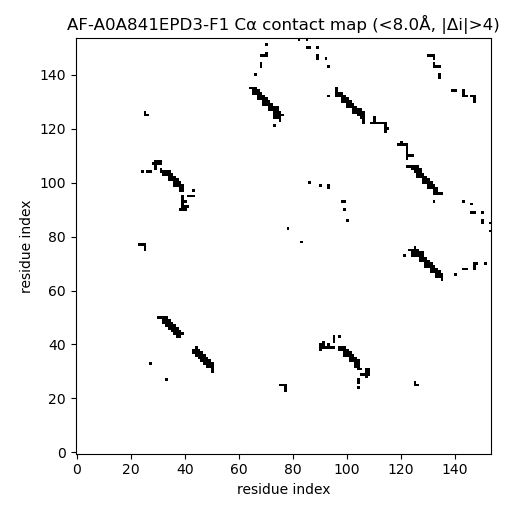LY A N 1
ATOM 782 C CA . GLY A 1 100 ? 1.250 -0.299 -6.475 1.00 89.12 100 GLY A CA 1
ATOM 783 C C . GLY A 1 100 ? 1.026 -0.053 -5.004 1.00 89.12 100 GLY A C 1
ATOM 784 O O . GLY A 1 100 ? 1.934 -0.202 -4.191 1.00 89.12 100 GLY A O 1
ATOM 785 N N . PHE A 1 101 ? -0.196 0.363 -4.691 1.00 88.94 101 PHE A N 1
ATOM 786 C CA . PHE A 1 101 ? -0.724 0.389 -3.336 1.00 88.94 101 PHE A CA 1
ATOM 787 C C . PHE A 1 101 ? -1.814 -0.663 -3.188 1.00 88.94 101 PHE A C 1
ATOM 789 O O . PHE A 1 101 ? -2.683 -0.781 -4.048 1.00 88.94 101 PHE A O 1
ATOM 796 N N . HIS A 1 102 ? -1.792 -1.343 -2.055 1.00 84.25 102 HIS A N 1
ATOM 797 C CA . HIS A 1 102 ? -2.776 -2.318 -1.623 1.00 84.25 102 HIS A CA 1
ATOM 798 C C . HIS A 1 102 ? -3.367 -1.852 -0.298 1.00 84.25 102 HIS A C 1
ATOM 800 O O . HIS A 1 102 ? -2.637 -1.450 0.610 1.00 84.25 102 HIS A O 1
ATOM 806 N N . PHE A 1 103 ? -4.689 -1.839 -0.196 1.00 84.88 103 PHE A N 1
ATOM 807 C CA . PHE A 1 103 ? -5.407 -1.420 0.998 1.00 84.88 103 PHE A CA 1
ATOM 808 C C . PHE A 1 103 ? -6.340 -2.536 1.433 1.00 84.88 103 PHE A C 1
ATOM 810 O O . PHE A 1 103 ? -7.235 -2.925 0.687 1.00 84.88 103 PHE A O 1
ATOM 817 N N . LEU A 1 104 ? -6.183 -2.972 2.679 1.00 82.00 104 LEU A N 1
ATOM 818 C CA . LEU A 1 104 ? -7.077 -3.929 3.314 1.00 82.00 104 LEU A CA 1
ATOM 819 C C . LEU A 1 104 ? -7.840 -3.252 4.432 1.00 82.00 104 LEU A C 1
ATOM 821 O O . LEU A 1 104 ? -7.268 -2.559 5.280 1.00 82.00 104 LEU A O 1
ATOM 825 N N . ASN A 1 105 ? -9.140 -3.495 4.482 1.00 80.25 105 ASN A N 1
ATOM 826 C CA . ASN A 1 105 ? -9.934 -3.090 5.623 1.00 80.25 105 ASN A CA 1
ATOM 827 C C . ASN A 1 105 ? -9.530 -3.850 6.886 1.00 80.25 105 ASN A C 1
ATOM 829 O O . ASN A 1 105 ? -9.167 -5.023 6.851 1.00 80.25 105 ASN A O 1
ATOM 833 N N . TRP A 1 106 ? -9.581 -3.163 8.024 1.00 79.19 106 TRP A N 1
ATOM 834 C CA . TRP A 1 106 ? -9.159 -3.730 9.298 1.00 79.19 106 TRP A CA 1
ATOM 835 C C . TRP A 1 106 ? -10.151 -3.424 10.418 1.00 79.19 106 TRP A C 1
ATOM 837 O O . TRP A 1 106 ? -10.986 -2.521 10.332 1.00 79.19 106 TRP A O 1
ATOM 847 N N . GLY A 1 107 ? -10.050 -4.192 11.501 1.00 80.81 107 GLY A N 1
ATOM 848 C CA . GLY A 1 107 ? -10.920 -4.076 12.667 1.00 80.81 107 GLY A CA 1
ATOM 849 C C . GLY A 1 107 ? -11.937 -5.212 12.744 1.00 80.81 107 GLY A C 1
ATOM 850 O O . GLY A 1 107 ? -11.575 -6.386 12.669 1.00 80.81 107 GLY A O 1
ATOM 851 N N . GLY A 1 108 ? -13.204 -4.887 13.007 1.00 81.25 108 GLY A N 1
ATOM 852 C CA . GLY A 1 108 ? -14.260 -5.893 13.130 1.00 81.25 108 GLY A CA 1
ATOM 853 C C . GLY A 1 108 ? -13.960 -6.913 14.230 1.00 81.25 108 GLY A C 1
ATOM 854 O O . GLY A 1 108 ? -13.687 -6.545 15.375 1.00 81.25 108 GLY A O 1
ATOM 855 N N . ALA A 1 109 ? -13.968 -8.201 13.887 1.00 82.75 109 ALA A N 1
ATOM 856 C CA . ALA A 1 109 ? -13.667 -9.278 14.832 1.00 82.75 109 ALA A CA 1
ATOM 857 C C . ALA A 1 109 ? -12.277 -9.160 15.471 1.00 82.75 109 ALA A C 1
ATOM 859 O O . ALA A 1 109 ? -12.128 -9.424 16.666 1.00 82.75 109 ALA A O 1
ATOM 860 N N . VAL A 1 110 ? -11.287 -8.686 14.710 1.00 81.81 110 VAL A N 1
ATOM 861 C CA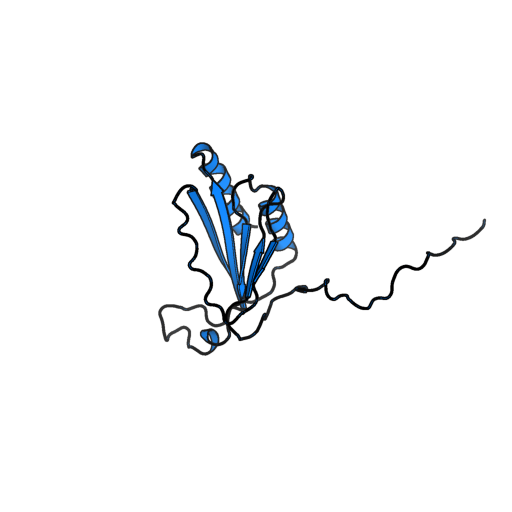 . VAL A 1 110 ? -9.915 -8.495 15.195 1.00 81.81 110 VAL A CA 1
ATOM 862 C C . VAL A 1 110 ? -9.880 -7.479 16.336 1.00 81.81 110 VAL A C 1
ATOM 864 O O . VAL A 1 110 ? -9.131 -7.686 17.289 1.00 81.81 110 VAL A O 1
ATOM 867 N N . SER A 1 111 ? -10.732 -6.446 16.296 1.00 86.25 111 SER A N 1
ATOM 868 C CA . SER A 1 111 ? -10.786 -5.391 17.321 1.00 86.25 111 SER A CA 1
ATOM 869 C C . SER A 1 111 ? -11.430 -5.793 18.646 1.00 86.25 111 SER A C 1
ATOM 871 O O . SER A 1 111 ? -11.272 -5.081 19.636 1.00 86.25 111 SER A O 1
ATOM 873 N N . ARG A 1 112 ? -12.113 -6.945 18.697 1.00 88.12 112 ARG A N 1
ATOM 874 C CA . ARG A 1 112 ? -12.732 -7.462 19.930 1.00 88.12 112 ARG A CA 1
ATOM 875 C C . ARG A 1 112 ? -11.735 -8.159 20.859 1.00 88.12 112 ARG A C 1
ATOM 877 O O . ARG A 1 112 ? -12.070 -8.449 22.002 1.00 88.12 112 ARG A O 1
ATOM 884 N N . LYS A 1 113 ? -10.527 -8.469 20.378 1.00 89.38 113 LYS A N 1
ATOM 885 C CA . LYS A 1 113 ? -9.475 -9.119 21.171 1.00 89.38 113 LYS A CA 1
ATOM 886 C C . LYS A 1 113 ? -8.542 -8.079 21.790 1.00 89.38 113 LYS A C 1
ATOM 888 O O . LYS A 1 113 ? -8.260 -7.044 21.188 1.00 89.38 113 LYS A O 1
ATOM 893 N N . SER A 1 114 ? -8.038 -8.380 22.984 1.00 91.81 114 SER A N 1
ATOM 894 C CA . SER A 1 114 ? -7.047 -7.539 23.657 1.00 91.81 114 SER A CA 1
ATOM 895 C C . SER A 1 114 ? -5.718 -7.540 22.884 1.00 91.81 114 SER A C 1
ATOM 897 O O . SER A 1 114 ? -5.287 -8.602 22.432 1.00 91.81 114 SER A O 1
ATOM 899 N N . PRO A 1 115 ? -5.003 -6.402 22.782 1.00 92.50 115 PRO A N 1
ATOM 900 C CA . PRO A 1 115 ? -3.648 -6.368 22.222 1.00 92.50 115 PRO A CA 1
ATOM 901 C C . PRO A 1 115 ? -2.647 -7.278 22.946 1.00 92.50 115 PRO A C 1
ATOM 903 O O . PRO A 1 115 ? -1.616 -7.606 22.375 1.00 92.50 115 PRO A O 1
ATOM 906 N N . ARG A 1 116 ? -2.939 -7.673 24.195 1.00 95.56 116 ARG A N 1
ATOM 907 C CA . ARG A 1 116 ? -2.084 -8.545 25.017 1.00 95.56 116 ARG A CA 1
ATOM 908 C C . ARG A 1 116 ? -2.468 -10.025 24.961 1.00 95.56 116 ARG A C 1
ATOM 910 O O . ARG A 1 116 ? -1.747 -10.844 25.508 1.00 95.56 116 ARG A O 1
ATOM 917 N N . SER A 1 117 ? -3.590 -10.386 24.332 1.00 95.12 117 SER A N 1
ATOM 918 C CA . SER A 1 117 ? -4.052 -11.784 24.305 1.00 95.12 117 SER A CA 1
ATOM 919 C C . SER A 1 117 ? -3.422 -12.625 23.187 1.00 95.12 117 SER A C 1
ATOM 921 O O . SER A 1 117 ? -3.779 -13.785 23.035 1.00 95.12 117 SER A O 1
ATOM 923 N N . THR A 1 118 ? -2.552 -12.039 22.357 1.00 92.94 118 THR A N 1
ATOM 924 C CA . THR A 1 118 ? -1.831 -12.698 21.251 1.00 92.94 118 THR A CA 1
ATOM 925 C C . THR A 1 118 ? -0.543 -11.926 20.942 1.00 92.94 118 THR A C 1
ATOM 927 O O . THR A 1 118 ? -0.465 -10.753 21.297 1.00 92.94 118 THR A O 1
ATOM 930 N N . ALA A 1 119 ? 0.355 -12.477 20.121 1.00 92.69 119 ALA A N 1
ATOM 931 C CA . ALA A 1 119 ? 1.480 -11.724 19.548 1.00 92.69 119 ALA A CA 1
ATOM 932 C C . ALA A 1 119 ? 1.061 -10.577 18.594 1.00 92.69 119 ALA 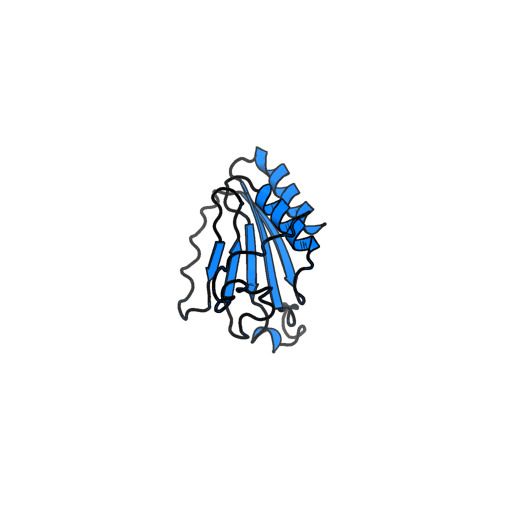A C 1
ATOM 934 O O . ALA A 1 119 ? 1.836 -9.656 18.345 1.00 92.69 119 ALA A O 1
ATOM 935 N N . PHE A 1 120 ? -0.168 -10.597 18.062 1.00 87.19 120 PHE A N 1
ATOM 936 C CA . PHE A 1 120 ? -0.667 -9.546 17.176 1.00 87.19 120 PHE A CA 1
ATOM 937 C C . PHE A 1 120 ? -1.261 -8.359 17.956 1.00 87.19 120 PHE A C 1
ATOM 939 O O . PHE A 1 120 ? -2.384 -8.419 18.474 1.00 87.19 120 PHE A O 1
ATOM 946 N N . PHE A 1 121 ? -0.497 -7.265 18.005 1.00 90.50 121 PHE A N 1
ATOM 947 C CA . PHE A 1 121 ? -0.788 -6.068 18.801 1.00 90.50 121 PHE A CA 1
ATOM 948 C C . PHE A 1 121 ? -1.819 -5.107 18.171 1.00 90.50 121 PHE A C 1
ATOM 950 O O . PHE A 1 121 ? -2.549 -4.422 18.891 1.00 90.50 121 PHE A O 1
ATOM 957 N N . TRP A 1 122 ? -1.905 -5.037 16.839 1.00 89.25 122 TRP A N 1
ATOM 958 C CA . TRP A 1 122 ? -2.710 -4.039 16.119 1.00 89.25 122 TRP A CA 1
ATOM 959 C C . TRP A 1 122 ? -4.212 -4.386 16.114 1.00 89.25 122 TRP A C 1
ATOM 961 O O . TRP A 1 122 ? -4.719 -5.093 15.244 1.00 89.25 122 TRP A O 1
ATOM 971 N N . ARG A 1 123 ? -4.945 -3.907 17.128 1.00 90.62 123 ARG A N 1
ATOM 972 C CA . ARG A 1 123 ? -6.377 -4.198 17.341 1.00 90.62 123 ARG A CA 1
ATOM 973 C C . ARG A 1 123 ? -7.344 -3.064 17.005 1.00 90.62 123 ARG A C 1
ATOM 975 O O . ARG A 1 123 ? -8.529 -3.323 16.832 1.00 90.62 123 ARG A O 1
ATOM 982 N N . LYS A 1 124 ? -6.897 -1.812 16.950 1.00 90.12 124 LYS A N 1
ATOM 983 C CA . LYS A 1 124 ? -7.776 -0.627 16.815 1.00 90.12 124 LYS A CA 1
ATOM 984 C C . LYS A 1 124 ? -7.651 0.078 15.461 1.00 90.12 124 LYS A C 1
ATOM 986 O O . LYS A 1 124 ? -8.242 1.135 15.247 1.00 90.12 124 LYS A O 1
ATOM 991 N N . GLU A 1 125 ? -6.859 -0.493 14.573 1.00 89.19 125 GLU A N 1
ATOM 992 C CA . GLU A 1 125 ? -6.553 -0.013 13.236 1.00 89.19 125 GLU A CA 1
ATOM 993 C C . GLU A 1 125 ? -7.771 -0.211 12.329 1.00 89.19 125 GLU A C 1
ATOM 995 O O . GLU A 1 125 ? -8.567 -1.130 12.520 1.00 89.19 125 GLU A O 1
ATOM 1000 N N . LYS A 1 126 ? -7.944 0.705 11.378 1.00 85.25 126 LYS A N 1
ATOM 1001 C CA . LYS A 1 126 ? -9.083 0.749 10.451 1.00 85.25 126 LYS A CA 1
ATOM 1002 C C . LYS A 1 126 ? -8.742 0.190 9.082 1.00 85.25 126 LYS A C 1
ATOM 1004 O O . LYS A 1 126 ? -9.628 -0.283 8.381 1.00 85.25 126 LYS A O 1
ATOM 1009 N N . PHE A 1 127 ? -7.470 0.245 8.717 1.00 84.38 127 PHE A N 1
ATOM 1010 C CA . PHE A 1 127 ? -6.969 -0.336 7.488 1.00 84.38 127 PHE A CA 1
ATOM 1011 C C . PHE A 1 127 ? -5.498 -0.713 7.644 1.00 84.38 127 PHE A C 1
ATOM 1013 O O . PHE A 1 127 ? -4.759 -0.109 8.431 1.00 84.38 127 PHE A O 1
ATOM 1020 N N . TYR A 1 128 ? -5.094 -1.704 6.869 1.00 88.12 128 TYR A N 1
ATOM 1021 C CA . TYR A 1 128 ? -3.716 -1.970 6.502 1.00 88.12 128 TYR A CA 1
ATOM 1022 C C . TYR A 1 128 ? -3.470 -1.357 5.124 1.00 88.12 128 TYR A C 1
ATOM 1024 O O . TYR A 1 128 ? -4.362 -1.326 4.277 1.00 88.12 128 TYR A O 1
ATOM 1032 N N . VAL A 1 129 ? -2.271 -0.832 4.922 1.00 90.69 129 VAL A N 1
ATOM 1033 C CA . VAL A 1 129 ? -1.793 -0.407 3.614 1.00 90.69 129 VAL A CA 1
ATOM 1034 C C . VAL A 1 129 ? -0.446 -1.054 3.356 1.00 90.69 129 VAL A C 1
ATOM 1036 O O . VAL A 1 129 ? 0.410 -1.109 4.241 1.00 90.69 129 VAL A O 1
ATOM 1039 N N . GLU A 1 130 ? -0.239 -1.464 2.123 1.00 92.12 130 GLU A N 1
ATOM 1040 C CA . GLU A 1 130 ? 1.050 -1.847 1.587 1.00 92.12 130 GLU A CA 1
ATOM 1041 C C . GLU A 1 130 ? 1.308 -1.075 0.302 1.00 92.12 130 GL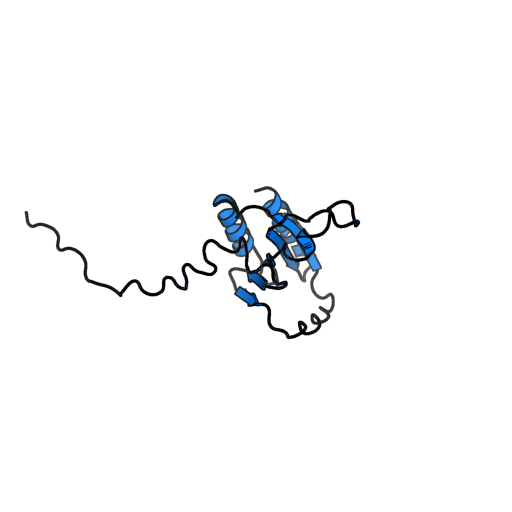U A C 1
ATOM 1043 O O . GLU A 1 130 ? 0.386 -0.690 -0.415 1.00 92.12 130 GLU A O 1
ATOM 1048 N N . TRP A 1 131 ? 2.574 -0.802 0.028 1.00 92.94 131 TRP A N 1
ATOM 1049 C CA . TRP A 1 131 ? 3.004 -0.374 -1.286 1.00 92.94 131 TRP A CA 1
ATOM 1050 C C . TRP A 1 131 ? 4.281 -1.076 -1.675 1.00 92.94 131 TRP A C 1
ATOM 1052 O O . TRP A 1 131 ? 5.195 -1.250 -0.861 1.00 92.94 131 TRP A O 1
ATOM 1062 N N . ASN A 1 132 ? 4.348 -1.449 -2.941 1.00 92.75 132 ASN A N 1
ATOM 1063 C CA . ASN A 1 132 ? 5.412 -2.279 -3.455 1.00 92.75 132 ASN A CA 1
ATOM 1064 C C . ASN A 1 132 ? 5.843 -1.842 -4.850 1.00 92.75 132 ASN A C 1
ATOM 1066 O O . ASN A 1 132 ? 5.089 -1.229 -5.607 1.00 92.75 132 ASN A O 1
ATOM 1070 N N . SER A 1 133 ? 7.088 -2.163 -5.169 1.00 91.00 133 SER A N 1
ATOM 1071 C CA . SER A 1 133 ? 7.605 -2.103 -6.526 1.00 91.00 133 SER A CA 1
ATOM 1072 C C . SER A 1 133 ? 8.291 -3.417 -6.837 1.00 91.00 133 SER A C 1
ATOM 1074 O O . SER A 1 133 ? 9.005 -3.952 -5.982 1.00 91.00 133 SER A O 1
ATOM 1076 N N . THR A 1 134 ? 8.111 -3.903 -8.058 1.00 89.06 134 THR A N 1
ATOM 1077 C CA . THR A 1 134 ? 8.751 -5.126 -8.528 1.00 89.06 134 THR A CA 1
ATOM 1078 C C . THR A 1 134 ? 9.650 -4.860 -9.727 1.00 89.06 134 THR A C 1
ATOM 1080 O O . THR A 1 134 ? 9.563 -3.818 -10.380 1.00 89.06 134 THR A O 1
ATOM 1083 N N . TRP A 1 135 ? 10.589 -5.771 -9.969 1.00 88.94 135 TRP A N 1
ATOM 1084 C CA . TRP A 1 135 ? 11.506 -5.691 -11.099 1.00 88.94 135 TRP A CA 1
ATOM 1085 C C . TRP A 1 135 ? 12.001 -7.071 -11.530 1.00 88.94 135 TRP A C 1
ATOM 1087 O O . TRP A 1 135 ? 12.239 -7.952 -10.705 1.00 88.94 135 TRP A O 1
ATOM 1097 N N . LEU A 1 136 ? 12.216 -7.231 -12.837 1.00 87.25 136 LEU A N 1
ATOM 1098 C CA . LEU A 1 136 ? 12.860 -8.413 -13.421 1.00 87.25 136 LEU A CA 1
ATOM 1099 C C . LEU A 1 136 ? 14.383 -8.270 -13.486 1.00 87.25 136 LEU A C 1
ATOM 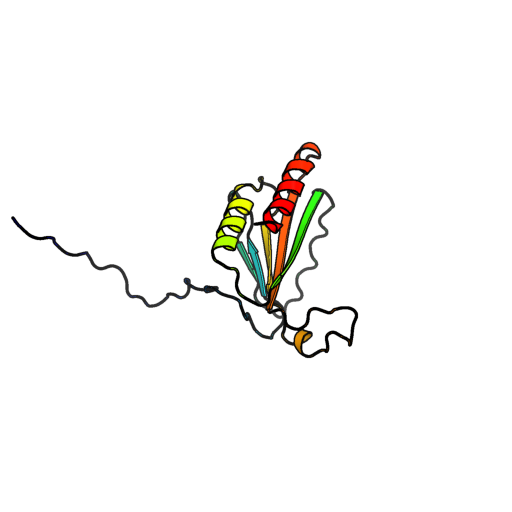1101 O O . LEU A 1 136 ? 15.125 -9.186 -13.145 1.00 87.25 136 LEU A O 1
ATOM 1105 N N . LYS A 1 137 ? 14.866 -7.111 -13.949 1.00 88.50 137 LYS A N 1
ATOM 1106 C CA . LYS A 1 137 ? 16.296 -6.876 -14.173 1.00 88.50 137 LYS A CA 1
ATOM 1107 C C . LYS A 1 137 ? 16.980 -6.491 -12.859 1.00 88.50 137 LYS A C 1
ATOM 1109 O O . LYS A 1 137 ? 16.595 -5.473 -12.279 1.00 88.50 137 LYS A O 1
ATOM 1114 N N . PRO A 1 138 ? 18.038 -7.198 -12.416 1.00 89.06 138 PRO A N 1
ATOM 1115 C CA . PRO A 1 138 ? 18.761 -6.843 -11.192 1.00 89.06 138 PRO A CA 1
ATOM 1116 C C . PRO A 1 138 ? 19.285 -5.400 -11.180 1.00 89.06 138 PRO A C 1
ATOM 1118 O O . PRO A 1 138 ? 19.294 -4.754 -10.134 1.00 89.06 138 PRO A O 1
ATOM 1121 N N . SER A 1 139 ? 19.637 -4.845 -12.345 1.00 90.75 139 SER A N 1
ATOM 1122 C CA . SER A 1 139 ? 20.072 -3.448 -12.483 1.00 90.75 139 SER A CA 1
ATOM 1123 C C . SER A 1 139 ? 19.005 -2.419 -12.082 1.00 90.75 139 SER A C 1
ATOM 1125 O O . SER A 1 139 ? 19.345 -1.285 -11.753 1.00 90.75 139 SER A O 1
ATOM 1127 N N . HIS A 1 140 ? 17.723 -2.793 -12.053 1.00 91.00 140 HIS A N 1
ATOM 1128 C CA . HIS A 1 140 ? 16.629 -1.910 -11.642 1.00 91.00 140 HIS A CA 1
ATOM 1129 C C . HIS A 1 140 ? 16.381 -1.954 -10.120 1.00 91.00 140 HIS A C 1
ATOM 1131 O O . HIS A 1 140 ? 15.601 -1.149 -9.603 1.00 91.00 140 HIS A O 1
ATOM 1137 N N . ALA A 1 141 ? 17.048 -2.846 -9.376 1.00 91.19 141 ALA A N 1
ATOM 1138 C CA . ALA A 1 141 ? 16.799 -3.063 -7.950 1.00 91.19 141 ALA A CA 1
ATOM 1139 C C . ALA A 1 141 ? 17.000 -1.796 -7.111 1.00 91.19 141 ALA A C 1
ATOM 1141 O O . ALA A 1 141 ? 16.119 -1.407 -6.347 1.00 91.19 141 ALA A O 1
ATOM 1142 N N . ALA A 1 142 ? 18.132 -1.106 -7.283 1.00 93.62 142 ALA A N 1
ATOM 1143 C CA . ALA A 1 142 ? 18.465 0.070 -6.481 1.00 93.62 142 ALA A CA 1
ATOM 1144 C C . ALA A 1 142 ? 17.407 1.180 -6.608 1.00 93.62 142 ALA A C 1
ATOM 1146 O O . ALA A 1 142 ? 16.972 1.744 -5.601 1.00 93.62 142 ALA A O 1
ATOM 1147 N N . LYS A 1 143 ? 16.939 1.443 -7.836 1.00 92.62 143 LYS A N 1
ATOM 1148 C CA . LYS A 1 143 ? 15.895 2.436 -8.121 1.00 92.62 143 LYS A CA 1
ATOM 1149 C C . LYS A 1 143 ? 14.570 2.064 -7.455 1.00 92.62 143 LYS A C 1
ATOM 1151 O O . LYS A 1 143 ? 13.969 2.902 -6.784 1.00 92.62 143 LYS A O 1
ATOM 1156 N N . ASN A 1 144 ? 14.135 0.814 -7.599 1.00 92.19 144 ASN A N 1
ATOM 1157 C CA . ASN A 1 144 ? 12.862 0.343 -7.056 1.00 92.19 144 ASN A CA 1
ATOM 1158 C C . ASN A 1 144 ? 12.860 0.283 -5.521 1.00 92.19 144 ASN A C 1
ATOM 1160 O O . ASN A 1 144 ? 11.917 0.752 -4.879 1.00 92.19 144 ASN A O 1
ATOM 1164 N N . ILE A 1 145 ? 13.953 -0.189 -4.916 1.00 93.31 145 ILE A N 1
ATOM 1165 C CA . ILE A 1 145 ? 14.131 -0.189 -3.459 1.00 93.31 145 ILE A CA 1
ATOM 1166 C C . ILE A 1 145 ? 14.114 1.246 -2.918 1.00 93.31 145 ILE A C 1
ATOM 1168 O O . ILE A 1 145 ? 13.450 1.528 -1.914 1.00 93.31 145 ILE A O 1
ATOM 1172 N N . ALA A 1 146 ? 14.824 2.168 -3.577 1.00 94.31 146 ALA A N 1
ATOM 1173 C CA . ALA A 1 146 ? 14.847 3.571 -3.183 1.00 94.31 146 ALA A CA 1
ATOM 1174 C C . ALA A 1 146 ? 13.454 4.206 -3.276 1.00 94.31 146 ALA A C 1
ATOM 1176 O O . ALA A 1 146 ? 13.045 4.891 -2.338 1.00 94.31 146 ALA A O 1
ATOM 1177 N N . LEU A 1 147 ? 12.708 3.934 -4.349 1.00 94.06 147 LEU A N 1
ATOM 1178 C CA . LEU A 1 147 ? 11.354 4.445 -4.553 1.00 94.06 147 LEU A CA 1
ATOM 1179 C C . LEU A 1 147 ? 10.426 4.056 -3.390 1.00 94.06 147 LEU A C 1
ATOM 1181 O O . LEU A 1 147 ? 9.812 4.928 -2.774 1.00 94.06 147 LEU A O 1
ATOM 1185 N N . VAL A 1 148 ? 10.389 2.773 -3.018 1.00 93.62 148 VAL A N 1
ATOM 1186 C CA . VAL A 1 148 ? 9.541 2.271 -1.920 1.00 93.62 148 VAL A CA 1
ATOM 1187 C C . VAL A 1 148 ? 9.932 2.890 -0.577 1.00 93.62 148 VAL A C 1
ATOM 1189 O O . VAL A 1 148 ? 9.071 3.359 0.175 1.00 93.62 148 VAL A O 1
ATOM 1192 N N . ARG A 1 149 ? 11.237 2.952 -0.279 1.00 94.31 149 ARG A N 1
ATOM 1193 C CA . ARG A 1 149 ? 11.750 3.492 0.991 1.00 94.31 149 ARG A CA 1
ATOM 1194 C C . ARG A 1 149 ? 11.546 5.000 1.118 1.00 94.31 149 ARG A C 1
ATOM 1196 O O . ARG A 1 149 ? 11.276 5.484 2.216 1.00 94.31 149 ARG A O 1
ATOM 1203 N N . GLN A 1 150 ? 1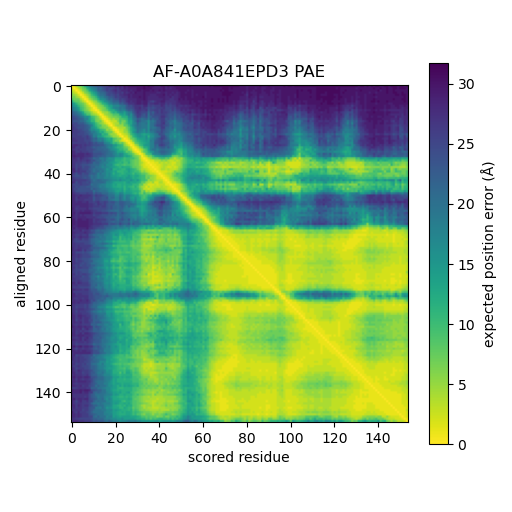1.672 5.751 0.025 1.00 93.12 150 GLN A N 1
ATOM 1204 C CA . GLN A 1 150 ? 11.469 7.200 0.029 1.00 93.12 150 GLN A CA 1
ATOM 1205 C C . GLN A 1 150 ? 9.996 7.573 0.195 1.00 93.12 150 GLN A C 1
ATOM 1207 O O . GLN A 1 150 ? 9.710 8.551 0.883 1.00 93.12 150 GLN A O 1
ATOM 1212 N N . THR A 1 151 ? 9.067 6.789 -0.358 1.00 91.56 151 THR A N 1
ATOM 1213 C CA . THR A 1 151 ? 7.622 6.994 -0.159 1.00 91.56 151 THR A CA 1
ATOM 1214 C C . THR A 1 151 ? 7.241 6.952 1.317 1.00 91.56 151 THR A C 1
ATOM 1216 O O . THR A 1 151 ? 6.433 7.763 1.753 1.00 91.56 151 THR A O 1
ATOM 1219 N N . ARG A 1 152 ? 7.891 6.095 2.119 1.00 85.38 152 ARG A N 1
ATOM 1220 C CA . ARG A 1 152 ? 7.659 6.019 3.571 1.00 85.38 152 ARG A CA 1
ATOM 1221 C C . ARG A 1 152 ? 8.014 7.307 4.324 1.00 85.38 152 ARG A C 1
ATOM 1223 O O . ARG A 1 152 ? 7.462 7.555 5.390 1.00 85.38 152 ARG A O 1
ATOM 1230 N N . LYS A 1 153 ? 8.979 8.084 3.821 1.00 84.44 153 LYS A N 1
ATOM 1231 C CA . LYS A 1 153 ? 9.537 9.257 4.517 1.00 84.44 153 LYS A CA 1
ATOM 1232 C C . LYS A 1 153 ? 8.747 10.554 4.279 1.00 84.44 153 LYS A C 1
ATOM 1234 O O . LYS A 1 153 ? 9.044 11.540 4.945 1.00 84.44 153 LYS A O 1
ATOM 1239 N N . LYS A 1 154 ? 7.808 10.578 3.327 1.00 71.88 154 LYS A N 1
ATOM 1240 C CA . LYS A 1 154 ? 7.100 11.786 2.859 1.00 71.88 154 LYS A CA 1
ATOM 1241 C C . LYS A 1 154 ? 5.679 11.877 3.420 1.00 71.88 154 LYS A C 1
ATOM 1243 O O . LYS A 1 154 ? 5.317 12.936 3.986 1.00 71.88 154 LYS A O 1
#

Radius of gyration: 20.05 Å; Cα contacts (8 Å, |Δi|>4): 220; chains: 1; bounding box: 49×68×47 Å

Secondary structure (DSSP, 8-state):
--PPPP----------TTS-S-S--S-S-SSS--EEEE--TTT--EEEE---SS--PPPP---S-SEEEEEEEEESSPPPHHHHHHHHHHHHH--SSS-EEEEEE--GGGGGS-TTSSS----S-SEEEEEEEEESSGGGHHHHHHHHHHHTT-

pLDDT: mean 70.5, std 22.83, range [26.0, 95.56]

Solvent-accessible surface area (backbone atoms only — not comparable to full-atom values): 9397 Å² total; per-residue (Å²): 144,83,84,84,86,81,77,86,89,79,81,80,90,75,72,71,71,73,64,49,68,45,103,47,67,76,68,62,55,62,58,79,53,36,40,40,37,41,34,18,74,63,96,42,55,77,48,78,46,68,69,56,100,60,77,74,73,77,74,74,83,72,70,83,65,57,51,76,39,70,50,72,50,75,34,76,65,82,81,55,76,68,48,56,52,47,50,52,54,50,29,67,66,51,61,89,48,78,31,33,39,39,37,37,49,42,35,41,74,59,39,75,47,58,46,82,77,47,96,67,53,88,26,81,33,25,26,40,40,38,35,36,32,40,39,74,54,74,88,49,44,68,62,44,48,48,52,43,60,51,58,76,77,107

Foldseek 3Di:
DDDDDDDDDDDDPDDVCVCDCPLDDLDPDLDFDWKWWFAAPPPTDTDIDDDDVDDPDPDPPPPPQKDKDKDKDFANDRDDPVLVVLQNVLSHQADPDTWHKMKGADERPQLVDDCPPDVNNPRNTGMMMMTMGIDRDPVCVVVRNCSNVVSVVD

Sequence (154 aa):
MKQRGKTGTRIPRGILKYLFLLKWAPSVDTRLGSELSIGPKKRGNVIMEGCCKVLLLPDPIETQRFSNQFSSGFGRKPFPDKAFKSMRAFLGNLEEEPGGFHFLNWGGAVSRKSPRSTAFFWRKEKFYVEWNSTWLKPSHAAKNIALVRQTRKK

Mean predicted aligned error: 12.53 Å

Nearest PDB structures (foldseek):
  2ipi-assembly4_D  TM=8.993E-01  e=3.529E-05  Streptomyces galilaeus
  6fyg-assembly3_C  TM=8.733E-01  e=8.395E-05  Streptomyces maritimus
  6fye-assembly1_B-2  TM=8.668E-01  e=1.144E-04  Streptomyces maritimus
  6fyc-assembly1_B-2  TM=8.728E-01  e=1.295E-04  Streptomyces maritimus
  6fyf-assembly3_C  TM=7.968E-01  e=8.395E-05  Streptomyces maritimus